Protein AF-A0A7S3PY33-F1 (afdb_monomer_lite)

Sequence (112 aa):
PQYGKFVQYAKMIDANASLTPAQKKLCQEFVGVFLFYARAIDNTMLVSIGSIATAMSTSGWTDIRQRLQQFLNYAATHPDAEIQYHASEMHLWIHSDASYLNEPKARSRGGG

pLDDT: mean 78.72, std 14.26, range [43.84, 95.31]

Radius of gyration: 16.9 Å; chains: 1; bounding box: 47×25×50 Å

Structure (mmCIF, N/CA/C/O backbone):
data_AF-A0A7S3PY33-F1
#
_entry.id   AF-A0A7S3PY33-F1
#
loop_
_atom_site.group_PDB
_atom_site.id
_atom_site.type_symbol
_atom_site.label_atom_id
_atom_site.label_alt_id
_atom_site.label_comp_id
_atom_site.label_asym_id
_atom_site.label_entity_id
_atom_site.label_seq_id
_atom_site.pdbx_PDB_ins_code
_atom_site.Cartn_x
_atom_site.Cartn_y
_atom_site.Cartn_z
_atom_site.occupancy
_atom_site.B_iso_or_equiv
_atom_site.auth_seq_id
_atom_site.auth_comp_id
_atom_site.auth_asym_id
_atom_site.auth_atom_id
_atom_site.pdbx_PDB_model_num
ATOM 1 N N . PRO A 1 1 ? 25.914 -5.045 6.168 1.00 54.78 1 PRO A N 1
ATOM 2 C CA . PRO A 1 1 ? 26.050 -3.567 6.202 1.00 54.78 1 PRO A CA 1
ATOM 3 C C . PRO A 1 1 ? 27.510 -3.138 5.971 1.00 54.78 1 PRO A C 1
ATOM 5 O O . PRO A 1 1 ? 28.391 -3.582 6.699 1.00 54.78 1 PRO A O 1
ATOM 8 N N . GLN A 1 2 ? 27.779 -2.326 4.942 1.00 47.47 2 GLN A N 1
ATOM 9 C CA . GLN A 1 2 ? 29.108 -1.741 4.716 1.00 47.47 2 GLN A CA 1
ATOM 10 C C . GLN A 1 2 ? 29.238 -0.482 5.585 1.00 47.47 2 GLN A C 1
ATOM 12 O O . GLN A 1 2 ? 28.517 0.492 5.377 1.00 47.47 2 GLN A O 1
ATOM 17 N N . TYR A 1 3 ? 30.111 -0.521 6.589 1.00 45.75 3 TYR A N 1
ATOM 18 C CA . TYR A 1 3 ? 30.329 0.597 7.506 1.00 45.75 3 TYR A CA 1
ATOM 19 C C . TYR A 1 3 ? 30.866 1.829 6.750 1.00 45.75 3 TYR A C 1
ATOM 21 O O . TYR A 1 3 ? 31.782 1.704 5.939 1.00 45.75 3 TYR A O 1
ATOM 29 N N . GLY A 1 4 ? 30.279 3.008 6.994 1.00 67.81 4 GLY A N 1
ATOM 30 C CA . GLY A 1 4 ? 30.734 4.292 6.432 1.00 67.81 4 GLY A CA 1
ATOM 31 C C . GLY A 1 4 ? 30.137 4.715 5.081 1.00 67.81 4 GLY A C 1
ATOM 32 O O . GLY A 1 4 ? 30.527 5.757 4.561 1.00 67.81 4 GLY A O 1
ATOM 33 N N . LYS A 1 5 ? 29.188 3.965 4.502 1.00 59.09 5 LYS A N 1
ATOM 34 C CA . LYS A 1 5 ? 28.475 4.362 3.271 1.00 59.09 5 LYS A CA 1
ATOM 35 C C . LYS A 1 5 ? 26.967 4.457 3.510 1.00 59.09 5 LYS A C 1
ATOM 37 O O . LYS A 1 5 ? 26.383 3.558 4.108 1.00 59.09 5 LYS A O 1
ATOM 42 N N . PHE A 1 6 ? 26.332 5.519 3.005 1.00 57.47 6 PHE A N 1
ATOM 43 C CA . PHE A 1 6 ? 24.869 5.604 2.922 1.00 57.47 6 PHE A CA 1
ATOM 44 C C . PHE A 1 6 ? 24.377 4.555 1.915 1.00 57.47 6 PHE A C 1
ATOM 46 O O . PHE A 1 6 ? 24.460 4.754 0.705 1.00 57.47 6 PHE A O 1
ATOM 53 N N . VAL A 1 7 ? 23.919 3.408 2.415 1.00 62.44 7 VAL A N 1
ATOM 54 C CA . VAL A 1 7 ? 23.336 2.339 1.596 1.00 62.44 7 VAL A CA 1
ATOM 55 C C . VAL A 1 7 ? 21.821 2.505 1.599 1.00 62.44 7 VAL A C 1
ATOM 57 O O . VAL A 1 7 ? 21.189 2.450 2.652 1.00 62.44 7 VAL A O 1
ATOM 60 N N . GLN A 1 8 ? 21.232 2.707 0.421 1.00 59.00 8 GLN A N 1
ATOM 61 C CA . GLN A 1 8 ? 19.785 2.647 0.252 1.00 59.00 8 GLN A CA 1
ATOM 62 C C . GLN A 1 8 ? 19.354 1.177 0.208 1.00 59.00 8 GLN A C 1
ATOM 64 O O . GLN A 1 8 ? 19.752 0.443 -0.692 1.00 59.00 8 GLN A O 1
ATOM 69 N N . TYR A 1 9 ? 18.552 0.753 1.187 1.00 67.12 9 TYR A N 1
ATOM 70 C CA . TYR A 1 9 ? 18.022 -0.615 1.260 1.00 67.12 9 TYR A CA 1
ATOM 71 C C . TYR A 1 9 ? 16.745 -0.819 0.430 1.00 67.12 9 TYR A C 1
ATOM 73 O O . TYR A 1 9 ? 16.350 -1.958 0.187 1.00 67.12 9 TYR A O 1
ATOM 81 N N . ALA A 1 10 ? 16.108 0.264 -0.030 1.00 66.81 10 ALA A N 1
ATOM 82 C CA . ALA A 1 10 ? 15.001 0.172 -0.975 1.00 66.81 10 ALA A CA 1
ATOM 83 C C . ALA A 1 10 ? 15.470 -0.464 -2.294 1.00 66.81 10 ALA A C 1
ATOM 85 O O . ALA A 1 10 ? 16.551 -0.138 -2.794 1.00 66.81 10 ALA A O 1
ATOM 86 N N . LYS A 1 11 ? 14.635 -1.336 -2.880 1.00 66.62 11 LYS A N 1
ATOM 87 C CA . LYS A 1 11 ? 14.896 -1.925 -4.203 1.00 66.62 11 LYS A CA 1
ATOM 88 C C . LYS A 1 11 ? 15.190 -0.822 -5.227 1.00 66.62 11 LYS A C 1
ATOM 90 O O . LYS A 1 11 ? 14.498 0.199 -5.267 1.00 66.62 11 LYS A O 1
ATOM 95 N N . MET A 1 12 ? 16.218 -1.045 -6.048 1.00 61.94 12 MET A N 1
ATOM 96 C CA . MET A 1 12 ? 16.565 -0.149 -7.150 1.00 61.94 12 MET A CA 1
ATOM 97 C C . MET A 1 12 ? 15.380 0.002 -8.108 1.00 61.94 12 MET A C 1
ATOM 99 O O . MET A 1 12 ? 14.658 -0.954 -8.377 1.00 61.94 12 MET A O 1
ATOM 103 N N . ILE A 1 13 ? 15.185 1.229 -8.590 1.00 64.19 13 ILE A N 1
ATOM 104 C CA . ILE A 1 13 ? 14.140 1.577 -9.554 1.00 64.19 13 ILE A CA 1
ATOM 105 C C . ILE A 1 13 ? 14.462 0.888 -10.880 1.00 64.19 13 ILE A C 1
ATOM 107 O O . ILE A 1 13 ? 15.561 1.070 -11.408 1.00 64.19 13 ILE A O 1
ATOM 111 N N . ASP A 1 14 ? 13.499 0.167 -11.449 1.00 62.00 14 ASP A N 1
ATOM 112 C CA . ASP A 1 14 ? 13.631 -0.321 -12.818 1.00 62.00 14 ASP A CA 1
ATOM 113 C C . ASP A 1 14 ? 13.536 0.870 -13.777 1.00 62.00 14 ASP A C 1
ATOM 115 O O . ASP A 1 14 ? 12.480 1.487 -13.934 1.00 62.00 14 ASP A O 1
ATOM 119 N N . ALA A 1 15 ? 14.644 1.194 -14.449 1.00 56.28 15 ALA A N 1
ATOM 120 C CA . ALA A 1 15 ? 14.715 2.305 -15.404 1.00 56.28 15 ALA A CA 1
ATOM 121 C C . ALA A 1 15 ? 13.764 2.135 -16.610 1.00 56.28 15 ALA A C 1
ATOM 123 O O . ALA A 1 15 ? 13.437 3.115 -17.273 1.00 56.28 15 ALA A O 1
ATOM 124 N N . ASN A 1 16 ? 13.282 0.908 -16.855 1.00 58.44 16 ASN A N 1
ATOM 125 C CA . ASN A 1 16 ? 12.414 0.530 -17.975 1.00 58.44 16 ASN A CA 1
ATOM 126 C C . ASN A 1 16 ? 11.024 0.040 -17.535 1.00 58.44 16 ASN A C 1
ATOM 128 O O .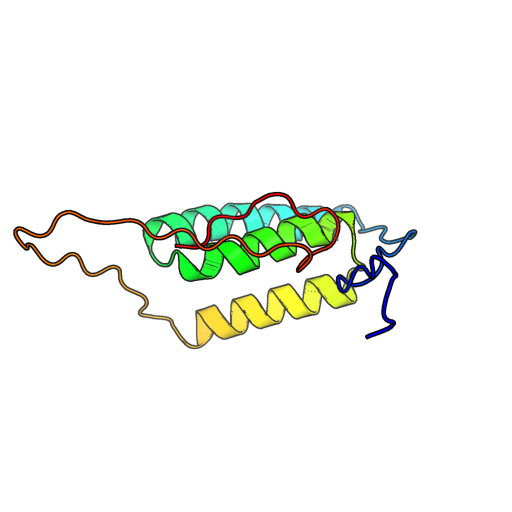 ASN A 1 16 ? 10.392 -0.743 -18.245 1.00 58.44 16 ASN A O 1
ATOM 132 N N . ALA A 1 17 ? 10.531 0.476 -16.373 1.00 61.44 17 ALA A N 1
ATOM 133 C CA . ALA A 1 17 ? 9.185 0.162 -15.892 1.00 61.44 17 ALA A CA 1
ATOM 134 C C . ALA A 1 17 ? 8.091 0.857 -16.735 1.00 61.44 17 ALA A C 1
ATOM 136 O O . ALA A 1 17 ? 7.395 1.762 -16.278 1.00 61.44 17 ALA A O 1
ATOM 137 N N . SER A 1 18 ? 7.948 0.461 -18.001 1.00 70.88 18 SER A N 1
ATOM 138 C CA . SER A 1 18 ? 6.888 0.947 -18.878 1.00 70.88 18 SER A CA 1
ATOM 139 C C . SER A 1 18 ? 5.645 0.086 -18.683 1.00 70.88 18 SER A C 1
ATOM 141 O O . SER A 1 18 ? 5.538 -1.025 -19.202 1.00 70.88 18 SER A O 1
ATOM 143 N N . LEU A 1 19 ? 4.708 0.591 -17.884 1.00 82.50 19 LEU A N 1
ATOM 144 C CA . LEU A 1 19 ? 3.361 0.038 -17.809 1.00 82.50 19 LEU A CA 1
ATOM 145 C C . LEU A 1 19 ? 2.596 0.408 -19.074 1.00 82.50 19 LEU A C 1
ATOM 147 O O . LEU A 1 19 ? 2.609 1.560 -19.513 1.00 82.50 19 LEU A O 1
ATOM 151 N N . THR A 1 20 ? 1.854 -0.551 -19.618 1.00 90.06 20 THR A N 1
ATOM 152 C CA . THR A 1 20 ? 0.886 -0.239 -20.672 1.00 90.06 20 THR A CA 1
ATOM 153 C C . THR A 1 20 ? -0.193 0.711 -20.130 1.00 90.06 20 THR A C 1
ATOM 155 O O . THR A 1 20 ? -0.506 0.673 -18.932 1.00 90.06 20 THR A O 1
ATOM 158 N N . PRO A 1 21 ? -0.828 1.535 -20.983 1.00 90.94 21 PRO A N 1
ATOM 159 C CA . PRO A 1 21 ? -1.916 2.414 -20.553 1.00 90.94 21 PRO A CA 1
ATOM 160 C C . PRO A 1 21 ? -3.043 1.669 -19.823 1.00 90.94 21 PRO A C 1
ATOM 162 O O . PRO A 1 21 ? -3.569 2.172 -18.834 1.00 90.94 21 PRO A O 1
ATOM 165 N N . ALA A 1 22 ? -3.360 0.444 -20.256 1.00 92.38 22 ALA A N 1
ATOM 166 C CA . ALA A 1 22 ? -4.370 -0.400 -19.622 1.00 92.38 22 ALA A CA 1
ATOM 167 C C . ALA A 1 22 ? -3.966 -0.839 -18.203 1.00 92.38 22 ALA A C 1
ATOM 169 O O . ALA A 1 22 ? -4.754 -0.705 -17.270 1.00 92.38 22 ALA A O 1
ATOM 170 N N . GLN A 1 23 ? -2.726 -1.301 -18.013 1.00 91.88 23 GLN A N 1
ATOM 171 C CA . GLN A 1 23 ? -2.213 -1.686 -16.690 1.00 91.88 23 GLN A CA 1
ATOM 172 C C . GLN A 1 23 ? -2.161 -0.496 -15.733 1.00 91.88 23 GLN A C 1
ATOM 174 O O . GLN A 1 23 ? -2.525 -0.617 -14.563 1.00 91.88 23 GLN A O 1
ATOM 179 N N . LYS A 1 24 ? -1.741 0.670 -16.235 1.00 90.69 24 LYS A N 1
ATOM 180 C CA . LYS A 1 24 ? -1.708 1.902 -15.450 1.00 90.69 24 LYS A CA 1
ATOM 181 C C . LYS A 1 24 ? -3.113 2.323 -15.026 1.00 90.69 24 LYS A C 1
ATOM 183 O O . LYS A 1 24 ? -3.316 2.630 -13.856 1.00 90.69 24 LYS A O 1
ATOM 188 N N . LYS A 1 25 ? -4.078 2.279 -15.950 1.00 93.44 25 LYS A N 1
ATOM 189 C CA . LYS A 1 25 ? -5.484 2.579 -15.661 1.00 93.44 25 LYS A CA 1
ATOM 190 C C . LYS A 1 25 ? -6.047 1.641 -14.592 1.00 93.44 25 LYS A C 1
ATOM 192 O O . LYS A 1 25 ? -6.616 2.128 -13.625 1.00 93.44 25 LYS A O 1
ATOM 197 N N . LEU A 1 26 ? -5.790 0.335 -14.700 1.00 93.81 26 LEU A N 1
ATOM 198 C CA . LEU A 1 26 ? -6.219 -0.642 -13.695 1.00 93.81 26 LEU A CA 1
ATOM 199 C C . LEU A 1 26 ? -5.662 -0.317 -12.305 1.00 93.81 26 LEU A C 1
ATOM 201 O O . LEU A 1 26 ? -6.394 -0.344 -11.322 1.00 93.81 26 LEU A O 1
ATOM 205 N N . CYS A 1 27 ? -4.374 0.021 -12.209 1.00 92.75 27 CYS A N 1
ATOM 206 C CA . CYS A 1 27 ? -3.764 0.366 -10.925 1.00 92.75 27 CYS A CA 1
ATOM 207 C C . CYS A 1 27 ? -4.332 1.673 -10.350 1.00 92.75 27 CYS A C 1
ATOM 209 O O . CYS A 1 27 ? -4.506 1.783 -9.139 1.00 92.75 27 CYS A O 1
ATOM 211 N N . GLN A 1 28 ? -4.645 2.655 -11.200 1.00 92.94 28 GLN A N 1
ATOM 212 C CA . GLN A 1 28 ? -5.274 3.910 -10.782 1.00 92.94 28 GLN A CA 1
ATOM 213 C C . GLN A 1 28 ? -6.707 3.697 -10.282 1.00 92.94 28 GLN A C 1
ATOM 215 O O . GLN A 1 28 ? -7.063 4.237 -9.237 1.00 92.94 28 GLN A O 1
ATOM 220 N N . GLU A 1 29 ? -7.505 2.894 -10.988 1.00 95.25 29 GLU A N 1
ATOM 221 C CA . GLU A 1 29 ? -8.861 2.519 -10.568 1.00 95.25 29 GLU A CA 1
ATOM 222 C C . GLU A 1 29 ? -8.824 1.764 -9.239 1.00 95.25 29 GLU A C 1
ATOM 224 O O . GLU A 1 29 ? -9.531 2.128 -8.303 1.00 95.25 29 GLU A O 1
ATOM 229 N N . PHE A 1 30 ? -7.926 0.784 -9.120 1.00 94.69 30 PHE A N 1
ATOM 230 C CA . PHE A 1 30 ? -7.712 0.031 -7.889 1.00 94.69 30 PHE A CA 1
ATOM 231 C C . PHE A 1 30 ? -7.375 0.948 -6.708 1.00 94.69 30 PHE A C 1
ATOM 233 O O . PHE A 1 30 ? -8.038 0.902 -5.673 1.00 94.69 30 PHE A O 1
ATOM 240 N N . VAL A 1 31 ? -6.368 1.815 -6.865 1.00 94.12 31 VAL A N 1
ATOM 241 C CA . VAL A 1 31 ? -5.961 2.756 -5.814 1.00 94.12 31 VAL A CA 1
ATOM 242 C C . VAL A 1 31 ? -7.111 3.694 -5.453 1.00 94.12 31 VAL A C 1
ATOM 244 O O . VAL A 1 31 ? -7.330 3.933 -4.272 1.00 94.12 31 VAL A O 1
ATOM 247 N N . GLY A 1 32 ? -7.866 4.200 -6.431 1.00 93.50 32 GLY A N 1
ATOM 248 C CA . GLY A 1 32 ? -8.994 5.099 -6.183 1.00 93.50 32 GLY A CA 1
ATOM 249 C C . GLY A 1 32 ? -10.113 4.448 -5.370 1.00 93.50 32 GLY A C 1
ATOM 250 O O . GLY A 1 32 ? -10.559 5.021 -4.377 1.00 93.50 32 GLY A O 1
ATOM 251 N N . VAL A 1 33 ? -10.529 3.241 -5.758 1.00 93.56 33 VAL A N 1
ATOM 252 C CA . VAL A 1 33 ? -11.606 2.498 -5.087 1.00 93.56 33 VAL A CA 1
ATOM 253 C C . VAL A 1 33 ? -11.200 2.131 -3.663 1.00 93.56 33 VAL A C 1
ATOM 255 O O . VAL A 1 33 ? -11.898 2.469 -2.707 1.00 93.56 33 VAL A O 1
ATOM 258 N N . PHE A 1 34 ? -10.044 1.489 -3.494 1.00 93.19 34 PHE A N 1
ATOM 259 C CA . PHE A 1 34 ? -9.638 0.997 -2.181 1.00 93.19 34 PHE A CA 1
ATOM 260 C C . PHE A 1 34 ? -9.167 2.101 -1.237 1.00 93.19 34 PHE A C 1
ATOM 262 O O . PHE A 1 34 ? -9.271 1.927 -0.029 1.00 93.19 34 PHE A O 1
ATOM 269 N N . LEU A 1 35 ? -8.719 3.258 -1.735 1.00 93.12 35 LEU A N 1
ATOM 270 C CA . LEU A 1 35 ? -8.400 4.396 -0.869 1.00 93.12 35 LEU A CA 1
ATOM 271 C C . LEU A 1 35 ? -9.642 4.937 -0.153 1.00 93.12 35 LEU A C 1
ATOM 273 O O . LEU A 1 35 ? -9.542 5.352 1.000 1.00 93.12 35 LEU A O 1
ATOM 277 N N . PHE A 1 36 ? -10.797 4.936 -0.822 1.00 89.81 36 PHE A N 1
ATOM 278 C CA . PHE A 1 36 ? -12.058 5.320 -0.193 1.00 89.81 36 PHE A CA 1
ATOM 279 C C . PHE A 1 36 ? -12.451 4.320 0.903 1.00 89.81 36 PHE A C 1
ATOM 281 O O . PHE A 1 36 ? -12.695 4.732 2.034 1.00 89.81 36 PHE A O 1
ATOM 288 N N . TYR A 1 37 ? -12.429 3.018 0.597 1.00 88.19 37 TYR A N 1
ATOM 289 C CA . TYR A 1 37 ? -12.763 1.967 1.564 1.00 88.19 37 TYR A CA 1
ATOM 290 C C . TYR A 1 37 ? -11.810 1.922 2.758 1.00 88.19 37 TYR A C 1
ATOM 292 O O . TYR A 1 37 ? -12.266 1.872 3.897 1.00 88.19 37 TYR A O 1
ATOM 300 N N . ALA A 1 38 ? -10.502 2.004 2.514 1.00 90.19 38 ALA A N 1
ATOM 301 C CA . ALA A 1 38 ? -9.498 1.964 3.569 1.00 90.19 38 ALA A CA 1
ATOM 302 C C . ALA A 1 38 ? -9.712 3.089 4.590 1.00 90.19 38 ALA A C 1
ATOM 304 O O . ALA A 1 38 ? -9.695 2.849 5.785 1.00 90.19 38 ALA A O 1
ATOM 305 N N . ARG A 1 39 ? -10.016 4.310 4.133 1.00 87.31 39 ARG A N 1
ATOM 306 C CA . ARG A 1 39 ? -10.284 5.443 5.037 1.00 87.31 39 ARG A CA 1
ATOM 307 C C . ARG A 1 39 ? -11.565 5.301 5.856 1.00 87.31 39 ARG A C 1
ATOM 309 O O . ARG A 1 39 ? -11.691 5.960 6.883 1.00 87.31 39 ARG A O 1
ATOM 316 N N . ALA A 1 40 ? -12.535 4.542 5.357 1.00 87.00 40 ALA A N 1
ATOM 317 C CA . ALA A 1 40 ? -13.845 4.408 5.981 1.00 87.00 40 ALA A CA 1
ATOM 318 C C . ALA A 1 40 ? -13.931 3.209 6.933 1.00 87.00 40 ALA A C 1
ATOM 320 O O . ALA A 1 40 ? -14.671 3.275 7.910 1.00 87.00 40 ALA A O 1
ATOM 321 N N . ILE A 1 41 ? -13.217 2.122 6.629 1.00 84.94 41 ILE A N 1
ATOM 322 C CA . ILE A 1 41 ? -13.398 0.816 7.276 1.00 84.94 41 ILE A CA 1
ATOM 323 C C . ILE A 1 41 ? -12.084 0.284 7.850 1.00 84.94 41 ILE A C 1
ATOM 325 O O . ILE A 1 41 ? -12.053 -0.161 8.991 1.00 84.94 41 ILE A O 1
ATOM 329 N N . ASP A 1 42 ? -10.994 0.329 7.083 1.00 87.81 42 ASP A N 1
ATOM 330 C CA . ASP A 1 42 ? -9.736 -0.308 7.474 1.00 87.81 42 ASP A CA 1
ATOM 331 C C . ASP A 1 42 ? -8.512 0.504 7.032 1.00 87.81 42 ASP A C 1
ATOM 333 O O . ASP A 1 42 ? -7.999 0.384 5.911 1.00 87.81 42 ASP A O 1
ATOM 337 N N . ASN A 1 43 ? -8.010 1.329 7.951 1.00 87.19 43 ASN A N 1
ATOM 338 C CA . ASN A 1 43 ? -6.858 2.188 7.696 1.00 87.19 43 ASN A CA 1
ATOM 339 C C . ASN A 1 43 ? -5.551 1.401 7.512 1.00 87.19 43 ASN A C 1
ATOM 341 O O . ASN A 1 43 ? -4.603 1.926 6.919 1.00 87.19 43 ASN A O 1
ATOM 345 N N . THR A 1 44 ? -5.484 0.132 7.932 1.00 85.94 44 THR A N 1
ATOM 346 C CA . THR A 1 44 ? -4.266 -0.683 7.796 1.00 85.94 44 THR A CA 1
ATOM 347 C C . THR A 1 44 ? -3.910 -0.933 6.326 1.00 85.94 44 THR A C 1
ATOM 349 O O . THR A 1 44 ? -2.737 -1.059 5.960 1.00 85.94 44 THR A O 1
ATOM 352 N N . MET A 1 45 ? -4.908 -0.874 5.438 1.00 90.19 45 MET A N 1
ATOM 353 C CA . MET A 1 45 ? -4.748 -0.989 3.990 1.00 90.19 45 MET A CA 1
ATOM 354 C C . MET A 1 45 ? -4.006 0.204 3.353 1.00 90.19 45 MET A C 1
ATOM 356 O O . MET A 1 45 ? -3.441 0.064 2.260 1.00 90.19 45 MET A O 1
ATOM 360 N N . LEU A 1 46 ? -3.960 1.376 4.006 1.00 90.19 46 LEU A N 1
ATOM 361 C CA . LEU A 1 46 ? -3.437 2.625 3.427 1.00 90.19 46 LEU A CA 1
ATOM 362 C C . LEU A 1 46 ? -1.957 2.541 3.040 1.00 90.19 46 LEU A C 1
ATOM 364 O O . LEU A 1 46 ? -1.555 3.069 1.997 1.00 90.19 46 LEU A O 1
ATOM 368 N N . VAL A 1 47 ? -1.144 1.847 3.839 1.00 88.69 47 VAL A N 1
ATOM 369 C CA . VAL A 1 47 ? 0.294 1.688 3.565 1.00 88.69 47 VAL A CA 1
ATOM 370 C C . VAL A 1 47 ? 0.511 0.871 2.288 1.00 88.69 47 VAL A C 1
ATOM 372 O O . VAL A 1 47 ? 1.306 1.264 1.424 1.00 88.69 47 VAL A O 1
ATOM 375 N N . SER A 1 48 ? -0.245 -0.217 2.131 1.00 90.75 48 SER A N 1
ATOM 376 C CA . SER A 1 48 ? -0.213 -1.095 0.956 1.00 90.75 48 SER A CA 1
ATOM 377 C C . SER A 1 48 ? -0.700 -0.376 -0.304 1.00 90.75 48 SER A C 1
ATOM 379 O O . SER A 1 48 ? -0.047 -0.450 -1.347 1.00 90.75 48 SER A O 1
ATOM 381 N N . ILE A 1 49 ? -1.779 0.407 -0.205 1.00 92.50 49 ILE A N 1
ATOM 382 C CA . ILE A 1 49 ? -2.294 1.235 -1.311 1.00 92.50 49 ILE A CA 1
ATOM 383 C C . ILE A 1 49 ? -1.245 2.261 -1.747 1.00 92.50 49 ILE A C 1
ATOM 385 O O . ILE A 1 49 ? -0.946 2.388 -2.937 1.00 92.50 49 ILE A O 1
ATOM 389 N N . GLY A 1 50 ? -0.630 2.964 -0.792 1.00 89.81 50 GLY A N 1
ATOM 390 C CA . GLY A 1 50 ? 0.438 3.916 -1.083 1.00 89.81 50 GLY A CA 1
ATOM 391 C C . GLY A 1 50 ? 1.647 3.244 -1.736 1.00 89.81 50 GLY A C 1
ATOM 392 O O . GLY A 1 50 ? 2.280 3.815 -2.625 1.00 89.81 50 GLY A O 1
ATOM 393 N N . SER A 1 51 ? 1.989 2.024 -1.318 1.00 89.12 51 SER A N 1
ATOM 394 C CA . SER A 1 51 ? 3.078 1.241 -1.911 1.00 89.12 51 SER A CA 1
ATOM 395 C C . SER A 1 51 ? 2.799 0.917 -3.384 1.00 89.12 51 SER A C 1
ATOM 397 O O . SER A 1 51 ? 3.622 1.238 -4.242 1.00 89.12 51 SER A O 1
ATOM 399 N N . ILE A 1 52 ? 1.599 0.422 -3.702 1.00 91.12 52 ILE A N 1
ATOM 400 C CA . ILE A 1 52 ? 1.155 0.163 -5.083 1.00 91.12 52 ILE A CA 1
ATOM 401 C C . ILE A 1 52 ? 1.179 1.450 -5.918 1.00 91.12 52 ILE A C 1
ATOM 403 O O . ILE A 1 52 ? 1.665 1.450 -7.051 1.00 91.12 52 ILE A O 1
ATOM 407 N N . ALA A 1 53 ? 0.720 2.570 -5.352 1.00 90.19 53 ALA A N 1
ATOM 408 C CA . ALA A 1 53 ? 0.705 3.852 -6.046 1.00 90.19 53 ALA A CA 1
ATOM 409 C C . ALA A 1 53 ? 2.110 4.341 -6.428 1.00 90.19 53 ALA A C 1
ATOM 411 O O . ALA A 1 53 ? 2.314 4.846 -7.532 1.00 90.19 53 ALA A O 1
ATOM 412 N N . THR A 1 54 ? 3.096 4.165 -5.546 1.00 87.12 54 THR A N 1
ATOM 413 C CA . THR A 1 54 ? 4.497 4.487 -5.851 1.00 87.12 54 THR A CA 1
ATOM 414 C C . THR A 1 54 ? 5.086 3.516 -6.875 1.00 87.12 54 THR A C 1
ATOM 416 O O . THR A 1 54 ? 5.717 3.972 -7.836 1.00 87.12 54 THR A O 1
ATOM 419 N N . ALA A 1 55 ? 4.798 2.217 -6.730 1.00 87.62 55 ALA A N 1
ATOM 420 C CA . ALA A 1 55 ? 5.267 1.159 -7.622 1.00 87.62 55 ALA A CA 1
ATOM 421 C C . ALA A 1 55 ? 4.886 1.405 -9.091 1.00 87.62 55 ALA A C 1
ATOM 423 O O . ALA A 1 55 ? 5.695 1.127 -9.972 1.00 87.62 55 ALA A O 1
ATOM 424 N N . MET A 1 56 ? 3.736 2.039 -9.368 1.00 85.69 56 MET A N 1
ATOM 425 C CA . MET A 1 56 ? 3.333 2.449 -10.727 1.00 85.69 56 MET A CA 1
ATOM 426 C C . MET A 1 56 ? 4.362 3.325 -11.468 1.00 85.69 56 MET A C 1
ATOM 428 O O . MET A 1 56 ? 4.276 3.479 -12.684 1.00 85.69 56 MET A O 1
ATOM 432 N N . SER A 1 57 ? 5.296 3.957 -10.754 1.00 82.50 57 SER A N 1
ATOM 433 C CA . SER A 1 57 ? 6.325 4.839 -11.322 1.00 82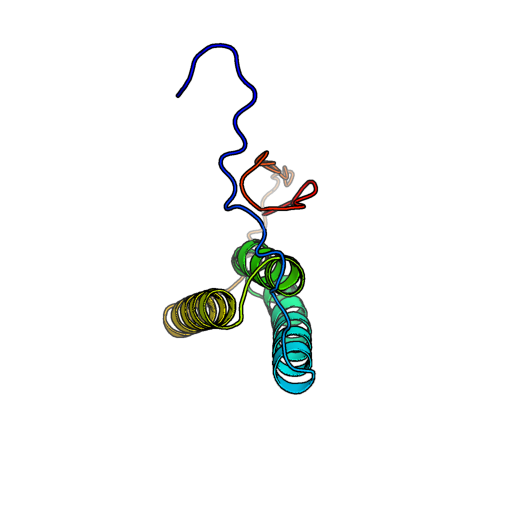.50 57 SER A CA 1
ATOM 434 C C . SER A 1 57 ? 7.759 4.339 -11.117 1.00 82.50 57 SER A C 1
ATOM 436 O O . SER A 1 57 ? 8.710 5.044 -11.476 1.00 82.50 57 SER A O 1
ATOM 438 N N . THR A 1 58 ? 7.924 3.176 -10.481 1.00 81.00 58 THR A N 1
ATOM 439 C CA . THR A 1 58 ? 9.234 2.655 -10.057 1.00 81.00 58 THR A CA 1
ATOM 440 C C . THR A 1 58 ? 9.461 1.177 -10.364 1.00 81.00 58 THR A C 1
ATOM 442 O O . THR A 1 58 ? 10.617 0.761 -10.368 1.00 81.00 58 THR A O 1
ATOM 445 N N . SER A 1 59 ? 8.402 0.398 -10.601 1.00 83.69 59 SER A N 1
ATOM 446 C CA . SER A 1 59 ? 8.447 -1.065 -10.698 1.00 83.69 59 SER A CA 1
ATOM 447 C C . SER A 1 59 ? 7.751 -1.588 -11.956 1.00 83.69 59 SER A C 1
ATOM 449 O O . SER A 1 59 ? 6.789 -0.997 -12.447 1.00 83.69 59 SER A O 1
ATOM 451 N N . GLY A 1 60 ? 8.200 -2.743 -12.453 1.00 86.19 60 GLY A N 1
ATOM 452 C CA . GLY A 1 60 ? 7.534 -3.468 -13.535 1.00 86.19 60 GLY A CA 1
ATOM 453 C C . GLY A 1 60 ? 6.187 -4.095 -13.140 1.00 86.19 60 GLY A C 1
ATOM 454 O O . GLY A 1 60 ? 5.836 -4.221 -11.965 1.00 86.19 60 GLY A O 1
ATOM 455 N N . TRP A 1 61 ? 5.433 -4.544 -14.148 1.00 88.38 61 TRP A N 1
ATOM 456 C CA . TRP A 1 61 ? 4.089 -5.116 -13.973 1.00 88.38 61 TRP A CA 1
ATOM 457 C C . TRP A 1 61 ? 4.043 -6.356 -13.068 1.00 88.38 61 TRP A C 1
ATOM 459 O O . TRP A 1 61 ? 3.078 -6.540 -12.332 1.00 88.38 61 TRP A O 1
ATOM 469 N N . THR A 1 62 ? 5.067 -7.210 -13.105 1.00 88.25 62 THR A N 1
ATOM 470 C CA . THR A 1 62 ? 5.126 -8.442 -12.301 1.00 88.25 62 THR A CA 1
ATOM 471 C C . THR A 1 62 ? 5.140 -8.154 -10.799 1.00 88.25 62 THR A C 1
ATOM 473 O O . THR A 1 62 ? 4.359 -8.756 -10.064 1.00 88.25 62 THR A O 1
ATOM 476 N N . ASP A 1 63 ? 5.955 -7.191 -10.356 1.00 87.88 63 ASP A N 1
ATOM 477 C CA . ASP A 1 63 ? 6.028 -6.751 -8.953 1.00 87.88 63 ASP A CA 1
ATOM 478 C C . ASP A 1 63 ? 4.704 -6.113 -8.509 1.00 87.88 63 ASP A C 1
ATOM 480 O O . ASP A 1 63 ? 4.156 -6.452 -7.461 1.00 87.88 63 ASP A O 1
ATOM 484 N N . ILE A 1 64 ? 4.126 -5.250 -9.351 1.00 90.62 64 ILE A N 1
ATOM 485 C CA . ILE A 1 64 ? 2.832 -4.613 -9.070 1.00 90.62 64 ILE A CA 1
ATOM 486 C C . ILE A 1 64 ? 1.725 -5.661 -8.946 1.00 90.62 64 ILE A C 1
ATOM 488 O O . ILE A 1 64 ? 0.938 -5.613 -8.004 1.00 90.62 64 ILE A O 1
ATOM 492 N N . ARG A 1 65 ? 1.680 -6.645 -9.850 1.00 92.25 65 ARG A N 1
ATOM 493 C CA . ARG A 1 65 ? 0.692 -7.728 -9.805 1.00 92.25 65 ARG A CA 1
ATOM 494 C C . ARG A 1 65 ? 0.806 -8.546 -8.521 1.00 92.25 65 ARG A C 1
ATOM 496 O O . ARG A 1 65 ? -0.223 -8.890 -7.946 1.00 92.25 65 ARG A O 1
ATOM 503 N N . GLN A 1 66 ? 2.022 -8.826 -8.057 1.00 93.12 66 GLN A N 1
ATOM 504 C CA . GLN A 1 66 ? 2.233 -9.523 -6.789 1.00 93.12 66 GLN A CA 1
ATOM 505 C C . GLN A 1 66 ? 1.690 -8.711 -5.605 1.00 93.12 66 GLN A C 1
ATOM 507 O O . GLN A 1 66 ? 0.992 -9.263 -4.757 1.00 93.12 66 GLN A O 1
ATOM 512 N N . ARG A 1 67 ? 1.945 -7.397 -5.570 1.00 92.94 67 ARG A N 1
ATOM 513 C CA . ARG A 1 67 ? 1.426 -6.499 -4.523 1.00 92.94 67 ARG A CA 1
ATOM 514 C C . ARG A 1 67 ? -0.101 -6.404 -4.547 1.00 92.94 67 ARG A C 1
ATOM 516 O O . ARG A 1 67 ? -0.728 -6.486 -3.495 1.00 92.94 67 ARG A O 1
ATOM 523 N N . LEU A 1 68 ? -0.703 -6.293 -5.735 1.00 94.38 68 LEU A N 1
ATOM 524 C CA . LEU A 1 68 ? -2.160 -6.319 -5.913 1.00 94.38 68 LEU A CA 1
ATOM 525 C C . LEU A 1 68 ? -2.760 -7.632 -5.400 1.00 94.38 68 LEU A C 1
ATOM 527 O O . LEU A 1 68 ? -3.759 -7.620 -4.687 1.00 94.38 68 LEU A O 1
ATOM 531 N N . GLN A 1 69 ? -2.135 -8.766 -5.721 1.00 95.31 69 GLN A N 1
ATOM 532 C CA . GLN A 1 69 ? -2.588 -10.069 -5.247 1.00 95.31 69 GLN A CA 1
ATOM 533 C C . GLN A 1 69 ? -2.473 -10.190 -3.724 1.00 95.31 69 GLN A C 1
ATOM 535 O O . GLN A 1 69 ? -3.405 -10.664 -3.085 1.00 95.31 69 GLN A O 1
ATOM 540 N N . GLN A 1 70 ? -1.370 -9.732 -3.130 1.00 93.94 70 GLN A N 1
ATOM 541 C CA . GLN A 1 70 ? -1.208 -9.729 -1.677 1.00 93.94 70 GLN A CA 1
ATOM 542 C C . GLN A 1 70 ? -2.280 -8.875 -0.991 1.00 93.94 70 GLN A C 1
ATOM 544 O O . GLN A 1 70 ? -2.850 -9.307 0.008 1.00 93.94 70 GLN A O 1
ATOM 549 N N . PHE A 1 71 ? -2.585 -7.699 -1.544 1.00 94.75 71 PHE A N 1
ATOM 550 C CA . PHE A 1 71 ? -3.652 -6.840 -1.041 1.00 94.75 71 PHE A CA 1
ATOM 551 C C . PHE A 1 71 ? -5.014 -7.540 -1.083 1.00 94.75 71 PHE A C 1
ATOM 553 O O . PHE A 1 71 ? -5.735 -7.559 -0.091 1.00 94.75 71 PHE A O 1
ATOM 560 N N . LEU A 1 72 ? -5.361 -8.142 -2.222 1.00 93.88 72 LEU A N 1
ATOM 561 C CA . LEU A 1 72 ? -6.642 -8.830 -2.377 1.00 93.88 72 LEU A CA 1
ATOM 562 C C . LEU A 1 72 ? -6.740 -10.067 -1.482 1.00 93.88 72 LEU A C 1
ATOM 564 O O . LEU A 1 72 ? -7.800 -10.320 -0.923 1.00 93.88 72 LEU A O 1
ATOM 568 N N . ASN A 1 73 ? -5.639 -10.798 -1.293 1.00 94.56 73 ASN A N 1
ATOM 569 C CA . ASN A 1 73 ? -5.586 -11.903 -0.340 1.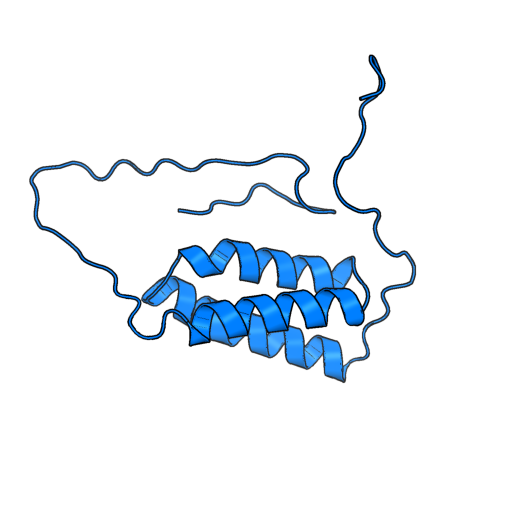00 94.56 73 ASN A CA 1
ATOM 570 C C . ASN A 1 73 ? -5.857 -11.411 1.086 1.00 94.56 73 ASN A C 1
ATOM 572 O O . ASN A 1 73 ? -6.648 -12.028 1.786 1.00 94.56 73 ASN A O 1
ATOM 576 N N . TYR A 1 74 ? -5.249 -10.293 1.498 1.00 92.88 74 TYR A N 1
ATOM 577 C CA . TYR A 1 74 ? -5.501 -9.697 2.811 1.00 92.88 74 TYR A CA 1
ATOM 578 C C . TYR A 1 74 ? -6.975 -9.313 2.997 1.00 92.88 74 TYR A C 1
ATOM 580 O O . TYR A 1 74 ? -7.571 -9.670 4.013 1.00 92.88 74 TYR A O 1
ATOM 588 N N . ALA A 1 75 ? -7.566 -8.640 2.006 1.00 90.69 75 ALA A N 1
ATOM 589 C CA . ALA A 1 75 ? -8.975 -8.256 2.039 1.00 90.69 75 ALA A CA 1
ATOM 590 C C . ALA A 1 75 ? -9.908 -9.481 2.068 1.00 90.69 75 ALA A C 1
ATOM 592 O O . ALA A 1 75 ? -10.924 -9.471 2.752 1.00 90.69 75 ALA A O 1
ATOM 593 N N . ALA A 1 76 ? -9.547 -10.560 1.368 1.00 92.12 76 ALA A N 1
ATOM 594 C CA . ALA A 1 76 ? -10.315 -11.802 1.374 1.00 92.12 76 ALA A CA 1
ATOM 595 C C . ALA A 1 76 ? -10.232 -12.557 2.712 1.00 92.12 76 ALA A C 1
ATOM 597 O O . ALA A 1 76 ? -11.187 -13.236 3.081 1.00 92.12 76 ALA A O 1
ATOM 598 N N . THR A 1 77 ? -9.112 -12.466 3.438 1.00 92.44 77 THR A N 1
ATOM 599 C CA . THR A 1 77 ? -8.953 -13.130 4.744 1.00 92.44 77 THR A CA 1
ATOM 600 C C . THR A 1 77 ? -9.539 -12.335 5.908 1.00 92.44 77 THR A C 1
ATOM 602 O O . THR A 1 77 ? -9.779 -12.923 6.958 1.00 92.44 77 THR A O 1
ATOM 605 N N . HIS A 1 78 ? -9.772 -11.030 5.738 1.00 88.38 78 HIS A N 1
ATOM 606 C CA . HIS A 1 78 ? -10.341 -10.145 6.762 1.00 88.38 78 HIS A CA 1
ATOM 607 C C . HIS A 1 78 ? -11.615 -9.446 6.246 1.00 88.38 78 HIS A C 1
ATOM 609 O O . HIS A 1 78 ? -11.616 -8.227 6.083 1.00 88.38 78 HIS A O 1
ATOM 615 N N . PRO A 1 79 ? -12.694 -10.199 5.950 1.00 84.38 79 PRO A N 1
ATOM 616 C CA . PRO A 1 79 ? -13.913 -9.628 5.372 1.00 84.38 79 PRO A CA 1
ATOM 617 C C . PRO A 1 79 ? -14.691 -8.735 6.351 1.00 84.38 79 PRO A C 1
ATOM 619 O O . PRO A 1 79 ? -15.342 -7.790 5.917 1.00 84.38 79 PRO A O 1
ATOM 622 N N . ASP A 1 80 ? -14.582 -9.006 7.654 1.00 83.88 80 ASP A N 1
ATOM 623 C CA . ASP A 1 80 ? -15.358 -8.352 8.716 1.00 83.88 80 ASP A CA 1
ATOM 624 C C . ASP A 1 80 ? -14.520 -7.309 9.482 1.00 83.88 80 ASP A C 1
ATOM 626 O O . ASP A 1 80 ? -14.588 -7.201 10.706 1.00 83.88 80 ASP A O 1
ATOM 630 N N . ALA A 1 81 ? -13.649 -6.579 8.778 1.00 81.00 81 ALA A N 1
ATOM 631 C CA . ALA A 1 81 ? -12.892 -5.490 9.390 1.00 81.00 81 ALA A CA 1
ATOM 632 C C . ALA A 1 81 ? -13.849 -4.359 9.810 1.00 81.00 81 ALA A C 1
ATOM 634 O O . ALA A 1 81 ? -14.579 -3.817 8.983 1.00 81.00 81 ALA A O 1
ATOM 635 N N . GLU A 1 82 ? -13.834 -3.990 11.092 1.00 81.25 82 GLU A N 1
ATOM 636 C CA . GLU A 1 82 ? -14.713 -2.964 11.659 1.00 81.25 82 GLU A CA 1
ATOM 637 C C . GLU A 1 82 ? -13.930 -1.978 12.532 1.00 81.25 82 GLU A C 1
ATOM 639 O O . GLU A 1 82 ? -13.059 -2.364 13.317 1.00 81.25 82 GLU A O 1
ATOM 644 N N . ILE A 1 83 ? -14.288 -0.692 12.447 1.00 79.81 83 ILE A N 1
ATOM 645 C CA . ILE A 1 83 ? -13.769 0.337 13.352 1.00 79.81 83 ILE A CA 1
ATOM 646 C C . ILE A 1 83 ? -14.650 0.383 14.597 1.00 79.81 83 ILE A C 1
ATOM 648 O O . ILE A 1 83 ? -15.819 0.763 14.534 1.00 79.81 83 ILE A O 1
ATOM 652 N N . GLN A 1 84 ? -14.076 0.040 15.747 1.00 80.44 84 GLN A N 1
ATOM 653 C CA . GLN A 1 84 ? -14.779 0.095 17.024 1.00 80.44 84 GLN A CA 1
ATOM 654 C C . GLN A 1 84 ? -14.419 1.369 17.788 1.00 80.44 84 GLN A C 1
ATOM 656 O O . GLN A 1 84 ? -13.282 1.550 18.227 1.00 80.44 84 GLN A O 1
ATOM 661 N N . TYR A 1 85 ? -15.407 2.242 17.978 1.00 77.06 85 TYR A N 1
ATOM 662 C CA . TYR A 1 85 ? -15.280 3.418 18.833 1.00 77.06 85 TYR A CA 1
ATOM 663 C C . TYR A 1 85 ? -15.820 3.104 20.223 1.00 77.06 85 TYR A C 1
ATOM 665 O O . TYR A 1 85 ? -17.012 2.859 20.399 1.00 77.06 85 TYR A O 1
ATOM 673 N N . HIS A 1 86 ? -14.943 3.156 21.221 1.00 79.62 86 HIS A N 1
ATOM 674 C CA . HIS A 1 86 ? -15.318 2.997 22.621 1.00 79.62 86 HIS A CA 1
ATOM 675 C C . HIS A 1 86 ? -15.309 4.365 23.293 1.00 79.62 86 HIS A C 1
ATOM 677 O O . HIS A 1 86 ? -14.274 5.034 23.337 1.00 79.62 86 HIS A O 1
ATOM 683 N N . ALA A 1 87 ? -16.466 4.795 23.801 1.00 80.06 87 ALA A N 1
ATOM 684 C CA . ALA A 1 87 ? -16.549 6.015 24.591 1.00 80.06 87 ALA A CA 1
ATOM 685 C C . ALA A 1 87 ? -15.717 5.832 25.866 1.00 80.06 87 ALA A C 1
ATOM 687 O O . ALA A 1 87 ? -16.018 4.992 26.712 1.00 80.06 87 ALA A O 1
ATOM 688 N N . SER A 1 88 ? -14.655 6.614 25.989 1.00 76.06 88 SER A N 1
ATOM 689 C CA . SER A 1 88 ? -13.855 6.723 27.203 1.00 76.06 88 SER A CA 1
ATOM 690 C C . SER A 1 88 ? -13.493 8.189 27.399 1.00 76.06 88 SER A C 1
ATOM 692 O O . SER A 1 88 ? -13.402 8.935 26.426 1.00 76.06 88 SER A O 1
ATOM 694 N N . GLU A 1 89 ? -13.238 8.610 28.636 1.00 77.50 89 GLU A N 1
ATOM 695 C CA . GLU A 1 89 ? -12.682 9.944 28.922 1.00 77.50 89 GLU A CA 1
ATOM 696 C C . GLU A 1 89 ? -11.210 10.081 28.469 1.00 77.50 89 GLU A C 1
ATOM 698 O O . GLU A 1 89 ? -10.514 11.021 28.847 1.00 77.50 89 GLU A O 1
ATOM 703 N N . MET A 1 90 ? -10.700 9.138 27.666 1.00 65.88 90 MET A N 1
ATOM 704 C CA . MET A 1 90 ? -9.338 9.182 27.156 1.00 65.88 90 MET A CA 1
ATOM 705 C C . MET A 1 90 ? -9.213 10.172 26.001 1.00 65.88 90 MET A C 1
ATOM 707 O O . MET A 1 90 ? -9.932 10.115 25.004 1.00 65.88 90 MET A O 1
ATOM 711 N N . HIS A 1 91 ? -8.203 11.030 26.098 1.00 67.94 91 HIS A N 1
ATOM 712 C CA . HIS A 1 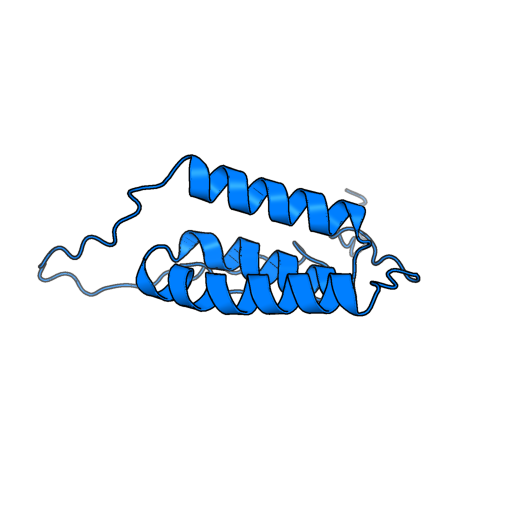91 ? -7.706 11.792 24.963 1.00 67.94 91 HIS A CA 1
ATOM 713 C C . HIS A 1 91 ? -7.103 10.836 23.923 1.00 67.94 91 HIS A C 1
ATOM 715 O O . HIS A 1 91 ? -6.231 10.029 24.249 1.00 67.94 91 HIS A O 1
ATOM 721 N N . LEU A 1 92 ? -7.554 10.929 22.670 1.00 64.56 92 LEU A N 1
ATOM 722 C CA . LEU A 1 92 ? -7.004 10.143 21.567 1.00 64.56 92 LEU A CA 1
ATOM 723 C C . LEU A 1 92 ? -5.624 10.697 21.178 1.00 64.56 92 LEU A C 1
ATOM 725 O O . LEU A 1 92 ? -5.524 11.740 20.532 1.00 64.56 92 LEU A O 1
ATOM 729 N N . TRP A 1 93 ? -4.561 9.995 21.572 1.00 64.19 93 TRP A N 1
ATOM 730 C CA . TRP A 1 93 ? -3.187 10.309 21.180 1.00 64.19 93 TRP A CA 1
ATOM 731 C C . TRP A 1 93 ? -2.826 9.534 19.915 1.00 64.19 93 TRP A C 1
ATOM 733 O O . TRP A 1 93 ? -2.768 8.306 19.917 1.00 64.19 93 TRP A O 1
ATOM 743 N N . ILE A 1 94 ? -2.594 10.255 18.819 1.00 63.19 94 ILE A N 1
ATOM 744 C CA . ILE A 1 94 ? -2.182 9.656 17.548 1.00 63.19 94 ILE A CA 1
ATOM 745 C C . ILE A 1 94 ? -0.661 9.516 17.559 1.00 63.19 94 ILE A C 1
ATOM 747 O O . ILE A 1 94 ? 0.066 10.510 17.529 1.00 63.19 94 ILE A O 1
ATOM 751 N N . HIS A 1 95 ? -0.181 8.276 17.568 1.00 61.50 95 HIS A N 1
ATOM 752 C CA . HIS A 1 95 ? 1.225 7.964 17.344 1.00 61.50 95 HIS A CA 1
ATOM 753 C C . HIS A 1 95 ? 1.427 7.651 15.863 1.00 61.50 95 HIS A C 1
ATOM 755 O O . HIS A 1 95 ? 0.999 6.609 15.380 1.00 61.50 95 HIS A O 1
ATOM 761 N N . SER A 1 96 ? 2.069 8.564 15.135 1.00 58.22 96 SER A N 1
ATOM 762 C CA . SER A 1 96 ? 2.499 8.306 13.761 1.00 58.22 96 SER A CA 1
ATOM 763 C C . SER A 1 96 ? 3.942 7.816 13.789 1.00 58.22 96 SER A C 1
ATOM 765 O O . SER A 1 96 ? 4.836 8.586 14.137 1.00 58.22 96 SER A O 1
ATOM 767 N N . ASP A 1 97 ? 4.176 6.567 13.392 1.00 60.28 97 ASP A N 1
ATOM 768 C CA . ASP A 1 97 ? 5.526 6.084 13.095 1.00 60.28 97 ASP A CA 1
ATOM 769 C C . ASP A 1 97 ? 5.865 6.366 11.625 1.00 60.28 97 ASP A C 1
ATOM 771 O O . ASP A 1 97 ? 5.054 6.142 10.723 1.00 60.28 97 ASP A O 1
ATOM 775 N N . ALA A 1 98 ? 7.057 6.908 11.384 1.00 60.84 98 ALA A N 1
ATOM 776 C CA . ALA A 1 98 ? 7.528 7.304 10.066 1.00 60.84 98 ALA A CA 1
ATOM 777 C C . ALA A 1 98 ? 8.805 6.536 9.732 1.00 60.84 98 ALA A C 1
ATOM 779 O O . ALA A 1 98 ? 9.899 6.858 10.193 1.00 60.84 98 ALA A O 1
ATOM 780 N N . SER A 1 99 ? 8.680 5.534 8.867 1.00 65.31 99 SER A N 1
ATOM 781 C CA . SER A 1 99 ? 9.831 4.743 8.442 1.00 65.31 99 SER A CA 1
ATOM 782 C C . SER A 1 99 ? 10.588 5.394 7.272 1.00 65.31 99 SER A C 1
ATOM 784 O O . SER A 1 99 ? 9.979 5.776 6.267 1.00 65.31 99 SER A O 1
ATOM 786 N N . TYR A 1 100 ? 11.918 5.498 7.380 1.00 60.91 100 TYR A N 1
ATOM 787 C CA . TYR A 1 100 ? 12.800 6.073 6.354 1.00 60.91 100 TYR A CA 1
ATOM 788 C C . TYR A 1 100 ? 13.422 4.978 5.463 1.00 60.91 100 TYR A C 1
ATOM 790 O O . TYR A 1 100 ? 13.847 3.943 5.962 1.00 60.91 100 TYR A O 1
ATOM 798 N N . LEU A 1 101 ? 13.501 5.219 4.144 1.00 66.25 101 LEU A N 1
ATOM 799 C CA . LEU A 1 101 ? 14.131 4.350 3.121 1.00 66.25 101 LEU A CA 1
ATOM 800 C C . LEU A 1 101 ? 13.495 2.968 2.859 1.00 66.25 101 LEU A C 1
ATOM 802 O O . LEU A 1 101 ? 14.126 2.132 2.214 1.00 66.25 101 LEU A O 1
ATO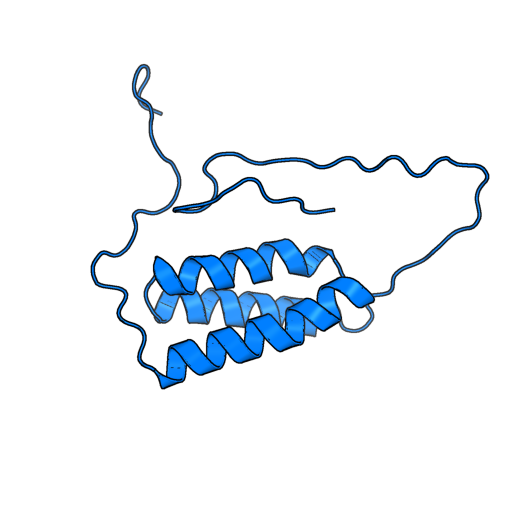M 806 N N . ASN A 1 102 ? 12.246 2.740 3.264 1.00 68.06 102 ASN A N 1
ATOM 807 C CA . ASN A 1 102 ? 11.560 1.463 3.015 1.00 68.06 102 ASN A CA 1
ATOM 808 C C . ASN A 1 102 ? 11.023 1.287 1.581 1.00 68.06 102 ASN A C 1
ATOM 810 O O . ASN A 1 102 ? 10.832 0.159 1.138 1.00 68.06 102 ASN A O 1
ATOM 814 N N . GLU A 1 103 ? 10.796 2.374 0.837 1.00 68.75 103 GLU A N 1
ATOM 815 C CA . GLU A 1 103 ? 10.279 2.334 -0.541 1.00 68.75 103 GLU A CA 1
ATOM 816 C C . GLU A 1 103 ? 11.049 3.330 -1.444 1.00 68.75 103 GLU A C 1
ATOM 818 O O . GLU A 1 103 ? 11.506 4.381 -0.970 1.00 68.75 103 GLU A O 1
ATOM 823 N N . PRO A 1 104 ? 11.222 3.045 -2.750 1.00 66.69 104 PRO A N 1
ATOM 824 C CA . PRO A 1 104 ? 11.888 3.953 -3.679 1.00 66.69 104 PRO A CA 1
ATOM 825 C C . PRO A 1 104 ? 11.035 5.206 -3.917 1.00 66.69 104 PRO A C 1
ATOM 827 O O . PRO A 1 104 ? 9.819 5.126 -4.055 1.00 66.69 104 PRO A O 1
ATOM 830 N N . LYS A 1 105 ? 11.666 6.389 -3.971 1.00 68.44 105 LYS A N 1
ATOM 831 C CA . LYS A 1 105 ? 10.986 7.705 -4.063 1.00 68.44 105 LYS A CA 1
ATOM 832 C C . LYS A 1 105 ? 9.965 7.974 -2.938 1.00 68.44 105 LYS A C 1
ATOM 834 O O . LYS A 1 105 ? 9.091 8.829 -3.094 1.00 68.44 105 LYS A O 1
ATOM 839 N N . ALA A 1 106 ? 10.059 7.271 -1.808 1.00 61.59 106 ALA A N 1
ATOM 840 C CA . ALA A 1 10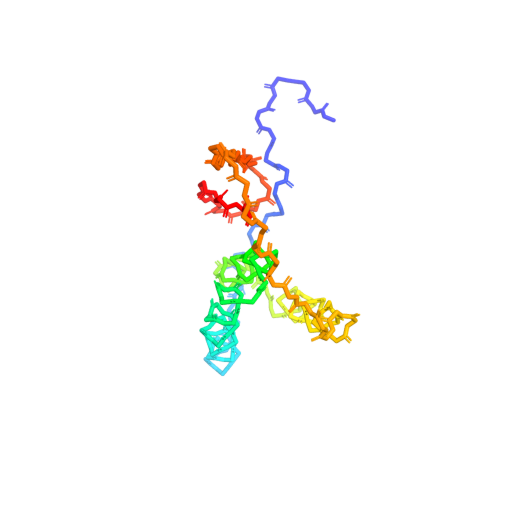6 ? 9.150 7.475 -0.691 1.00 61.59 106 ALA A CA 1
ATOM 841 C C . ALA A 1 106 ? 9.338 8.855 -0.045 1.00 61.59 106 ALA A C 1
ATOM 843 O O . ALA A 1 106 ? 10.456 9.296 0.216 1.00 61.59 106 ALA A O 1
ATOM 844 N N . ARG A 1 107 ? 8.214 9.519 0.232 1.00 61.75 107 ARG A N 1
ATOM 845 C CA . ARG A 1 107 ? 8.117 10.649 1.168 1.00 61.75 107 ARG A CA 1
ATOM 846 C C . ARG A 1 107 ? 7.559 10.135 2.496 1.00 61.75 107 ARG A C 1
ATOM 848 O O . ARG A 1 107 ? 7.132 8.984 2.545 1.00 61.75 107 ARG A O 1
ATOM 855 N N . SER A 1 108 ? 7.554 10.970 3.539 1.00 58.56 108 SER A N 1
ATOM 856 C CA . SER A 1 108 ? 6.946 10.612 4.831 1.00 58.56 108 SER A CA 1
ATOM 857 C C . SER A 1 108 ? 5.549 10.009 4.626 1.00 58.56 108 SER A C 1
ATOM 859 O O . SER A 1 108 ? 4.730 10.581 3.900 1.00 58.56 108 SER A O 1
ATOM 861 N N . ARG A 1 109 ? 5.313 8.831 5.210 1.00 60.06 109 ARG A N 1
ATOM 862 C CA . ARG A 1 109 ? 4.042 8.104 5.159 1.00 60.06 109 ARG A CA 1
ATOM 863 C C . ARG A 1 109 ? 3.507 8.003 6.578 1.00 60.06 109 ARG A C 1
ATOM 865 O O . ARG A 1 109 ? 4.193 7.456 7.430 1.00 60.06 109 ARG A O 1
ATOM 872 N N . GLY A 1 110 ? 2.305 8.519 6.804 1.00 54.78 110 GLY A N 1
ATOM 873 C CA . GLY A 1 110 ? 1.542 8.203 8.005 1.00 54.78 110 GLY A CA 1
ATOM 874 C C . GLY A 1 110 ? 0.775 6.908 7.768 1.00 54.78 110 GLY A C 1
ATOM 875 O O . GLY A 1 110 ? -0.011 6.834 6.822 1.00 54.78 110 GLY A O 1
ATOM 876 N N . GLY A 1 111 ? 1.048 5.895 8.582 1.00 53.62 111 GLY A N 1
ATOM 877 C CA . GLY A 1 111 ? 0.173 4.746 8.782 1.00 53.62 111 GLY A CA 1
ATOM 878 C C . GLY A 1 111 ? -0.274 4.786 10.235 1.00 53.62 111 GLY A C 1
ATOM 879 O O . GLY A 1 111 ? 0.578 4.862 11.117 1.00 53.62 111 GLY A O 1
ATOM 880 N N . GLY A 1 112 ? -1.582 4.830 10.458 1.00 43.84 112 GLY A N 1
ATOM 881 C CA . GLY A 1 112 ? -2.208 4.889 11.774 1.00 43.84 112 GLY A CA 1
ATOM 882 C C . GLY A 1 112 ? -3.451 4.030 11.771 1.00 43.84 112 GLY A C 1
ATOM 883 O O . GLY A 1 112 ? -4.176 4.092 10.751 1.00 43.84 112 GLY A O 1
#

Foldseek 3Di:
DDPPDDDQPADAFDPPQDDDPVLLVVLVVVLVVVVVVCVVFNLQCVVLSVQLVVCSRGHHPVVSVVSVVVSVVVCVVPVPGGDDDDDDPDDDDDDFDFDPNHHPPDDTDGRD

Organism: NCBI:txid122233

Secondary structure (DSSP, 8-state):
--TTS----SPPP-TT----HHHHHHHHHHHHHHHHHHHHT-TTHHHHHHHHHHHTTTS-HHHHHHHHHHHHHHHHH-TT--------S-------B--SSSSTTPPP--B-